Protein AF-A0A9Q4IHS1-F1 (afdb_monomer)

Mean predicted aligned error: 12.6 Å

Secondary structure (DSSP, 8-state):
-------------PPP--STT--TTSHHHHHHHHHHHHHHHHHHHTTGGGS-HHHHHHHHHHHHHHHHHHHHHHHHHHHHHHHHHHHHT-

Radius of gyration: 16.6 Å; Cα contacts (8 Å, |Δi|>4): 42; chains: 1; bounding box: 41×40×40 Å

Foldseek 3Di:
DDPDPPPPPPPPPDDPPPDPPCPVPALQNVLVVVVVVLLQVLCVVQPHPNDDPVSSVVSSVVVCVVVCVVCVVSVVRRVVVVVVCVVVVD

Structure (mmCIF, N/CA/C/O backbone):
data_AF-A0A9Q4IHS1-F1
#
_entry.id   AF-A0A9Q4IHS1-F1
#
loop_
_atom_site.group_PDB
_atom_site.id
_atom_site.type_symbol
_atom_site.label_atom_id
_atom_site.label_alt_id
_atom_site.label_comp_id
_atom_site.label_asym_id
_atom_site.label_entity_id
_atom_site.label_seq_id
_atom_site.pdbx_PDB_ins_code
_atom_site.Cartn_x
_atom_site.Cartn_y
_atom_site.Cartn_z
_atom_site.occupancy
_atom_site.B_iso_or_equiv
_atom_site.auth_seq_id
_atom_site.auth_comp_id
_atom_site.auth_asym_id
_atom_site.auth_atom_id
_atom_site.pdbx_PDB_model_num
ATOM 1 N N . MET A 1 1 ? 25.307 28.645 -3.179 1.00 36.38 1 MET A N 1
ATOM 2 C CA . MET A 1 1 ? 24.661 27.601 -2.351 1.00 36.38 1 MET A CA 1
ATOM 3 C C . MET A 1 1 ? 23.157 27.722 -2.533 1.00 36.38 1 MET A C 1
ATOM 5 O O . MET A 1 1 ? 22.615 28.770 -2.210 1.00 36.38 1 MET A O 1
ATOM 9 N N . LYS A 1 2 ? 22.496 26.729 -3.140 1.00 37.81 2 LYS A N 1
ATOM 10 C CA . LYS A 1 2 ? 21.054 26.773 -3.425 1.00 37.81 2 LYS A CA 1
ATOM 11 C C . LYS A 1 2 ? 20.399 25.624 -2.661 1.00 37.81 2 LYS A C 1
ATOM 13 O O . LYS A 1 2 ? 20.527 24.472 -3.052 1.00 37.81 2 LYS A O 1
ATOM 18 N N . LEU A 1 3 ? 19.785 25.950 -1.526 1.00 46.56 3 LEU A N 1
ATOM 19 C CA . LEU A 1 3 ? 18.980 25.025 -0.731 1.00 46.56 3 LEU A CA 1
ATOM 20 C C . LEU A 1 3 ? 17.685 24.751 -1.504 1.00 46.56 3 LEU A C 1
ATOM 22 O O . LEU A 1 3 ? 16.739 25.538 -1.447 1.00 46.56 3 LEU A O 1
ATOM 26 N N . SER A 1 4 ? 17.655 23.670 -2.282 1.00 43.28 4 SER A N 1
ATOM 27 C CA . SER A 1 4 ? 16.413 23.161 -2.858 1.00 43.28 4 SER A CA 1
ATOM 28 C C . SER A 1 4 ? 15.579 22.576 -1.725 1.00 43.28 4 SER A C 1
ATOM 30 O O . SER A 1 4 ? 15.941 21.556 -1.141 1.00 43.28 4 SER A O 1
ATOM 32 N N . ARG A 1 5 ? 14.485 23.269 -1.392 1.00 49.38 5 ARG A N 1
ATOM 33 C CA . ARG A 1 5 ? 13.446 22.798 -0.477 1.00 49.38 5 ARG A CA 1
ATOM 34 C C . ARG A 1 5 ? 13.019 21.401 -0.920 1.00 49.38 5 ARG A C 1
ATOM 36 O O . ARG A 1 5 ? 12.364 21.259 -1.948 1.00 49.38 5 ARG A O 1
ATOM 43 N N . ILE A 1 6 ? 13.394 20.390 -0.145 1.00 46.12 6 ILE A N 1
ATOM 44 C CA . ILE A 1 6 ? 12.743 19.086 -0.188 1.00 46.12 6 ILE A CA 1
ATOM 45 C C . ILE A 1 6 ? 11.343 19.348 0.357 1.00 46.12 6 ILE A C 1
ATOM 47 O O . ILE A 1 6 ? 11.130 19.436 1.564 1.00 46.12 6 ILE A O 1
ATOM 51 N N . ALA A 1 7 ? 10.408 19.613 -0.550 1.00 43.28 7 ALA A N 1
ATOM 52 C CA . ALA A 1 7 ? 9.002 19.625 -0.220 1.00 43.28 7 ALA A CA 1
ATOM 53 C C . ALA A 1 7 ? 8.633 18.177 0.103 1.00 43.28 7 ALA A C 1
ATOM 55 O O . ALA A 1 7 ? 8.454 17.357 -0.794 1.00 43.28 7 ALA A O 1
ATOM 56 N N . ILE A 1 8 ? 8.561 17.862 1.394 1.00 44.66 8 ILE A N 1
ATOM 57 C CA . ILE A 1 8 ? 7.813 16.707 1.881 1.00 44.66 8 ILE A CA 1
ATOM 58 C C . ILE A 1 8 ? 6.349 17.062 1.615 1.00 44.66 8 ILE A C 1
ATOM 60 O O . ILE A 1 8 ? 5.655 17.613 2.465 1.00 44.66 8 ILE A O 1
ATOM 64 N N . ALA A 1 9 ? 5.922 16.869 0.367 1.00 36.97 9 ALA A N 1
ATOM 65 C CA . ALA A 1 9 ? 4.521 16.865 0.012 1.00 36.97 9 ALA A CA 1
ATOM 66 C C . ALA A 1 9 ? 3.934 15.652 0.729 1.00 36.97 9 ALA A C 1
ATOM 68 O O . ALA A 1 9 ? 4.190 14.506 0.361 1.00 36.97 9 ALA A O 1
ATOM 69 N N . THR A 1 10 ? 3.237 15.921 1.826 1.00 39.94 10 THR A N 1
ATOM 70 C CA . THR A 1 10 ? 2.401 14.963 2.534 1.00 39.94 10 THR A CA 1
ATOM 71 C C . THR A 1 10 ? 1.570 14.219 1.503 1.00 39.94 10 THR A C 1
ATOM 73 O O . THR A 1 10 ? 0.758 14.816 0.795 1.00 39.94 10 THR A O 1
ATOM 76 N N . ALA A 1 11 ? 1.847 12.921 1.390 1.00 40.44 11 ALA A N 1
ATOM 77 C CA . ALA A 1 11 ? 1.184 11.995 0.497 1.00 40.44 11 ALA A CA 1
ATOM 78 C C . ALA A 1 11 ? -0.330 12.036 0.744 1.00 40.44 11 ALA A C 1
ATOM 80 O O . ALA A 1 11 ? -0.867 11.355 1.608 1.00 40.44 11 ALA A O 1
ATOM 81 N N . THR A 1 12 ? -1.012 12.862 -0.037 1.00 45.09 12 THR A N 1
ATOM 82 C CA . THR A 1 12 ? -2.447 12.785 -0.316 1.00 45.09 12 THR A CA 1
ATOM 83 C C . THR A 1 12 ? -2.625 12.128 -1.684 1.00 45.09 12 THR A C 1
ATOM 85 O O . THR A 1 12 ? -3.434 12.547 -2.504 1.00 45.09 12 THR A O 1
ATOM 88 N N . ALA A 1 13 ? -1.826 11.092 -1.961 1.00 42.56 13 ALA A N 1
ATOM 89 C CA . ALA A 1 13 ? -2.093 10.196 -3.073 1.00 42.56 13 ALA A CA 1
ATOM 90 C C . ALA A 1 13 ? -3.212 9.262 -2.611 1.00 42.56 13 ALA A C 1
ATOM 92 O O . ALA A 1 13 ? -2.997 8.422 -1.738 1.00 42.56 13 ALA A O 1
ATOM 93 N N . GLY A 1 14 ? -4.418 9.488 -3.134 1.00 42.62 14 GLY A N 1
ATOM 94 C CA . GLY A 1 14 ? -5.591 8.669 -2.860 1.00 42.62 14 GLY A CA 1
ATOM 95 C C . GLY A 1 14 ? -5.254 7.186 -2.978 1.00 42.62 14 GLY A C 1
ATOM 96 O O . GLY A 1 14 ? -4.782 6.725 -4.017 1.00 42.62 14 GLY A O 1
ATOM 97 N N . ALA A 1 15 ? -5.464 6.459 -1.885 1.00 41.06 15 ALA A N 1
ATOM 98 C CA . ALA A 1 15 ? -5.397 5.011 -1.882 1.00 41.06 15 ALA A CA 1
ATOM 99 C C . ALA A 1 15 ? -6.492 4.455 -2.814 1.00 41.06 15 ALA A C 1
ATOM 101 O O . ALA A 1 15 ? -7.618 4.965 -2.786 1.00 41.06 15 ALA A O 1
ATOM 102 N N . PRO A 1 16 ? -6.202 3.427 -3.633 1.00 40.09 16 PRO A N 1
ATOM 103 C CA . PRO A 1 16 ? -7.238 2.723 -4.373 1.00 40.09 16 PRO A CA 1
ATOM 104 C C . PRO A 1 16 ? -8.206 2.070 -3.379 1.00 40.09 16 PRO A C 1
ATOM 106 O O . PRO A 1 16 ? -7.811 1.284 -2.516 1.00 40.09 16 PRO A O 1
ATOM 109 N N . ALA A 1 17 ? -9.479 2.432 -3.497 1.00 45.16 17 ALA A N 1
ATOM 110 C CA . ALA A 1 17 ? -10.585 1.869 -2.741 1.00 45.16 17 ALA A CA 1
ATOM 111 C C . ALA A 1 17 ? -10.990 0.511 -3.336 1.00 45.16 17 ALA A C 1
ATOM 113 O O . ALA A 1 17 ? -12.031 0.398 -3.963 1.00 45.16 17 ALA A O 1
ATOM 114 N N . GLU A 1 18 ? -10.156 -0.516 -3.172 1.00 40.31 18 GLU A N 1
ATOM 115 C CA . GLU A 1 18 ? -10.531 -1.895 -3.515 1.00 40.31 18 GLU A CA 1
ATOM 116 C C . GLU A 1 18 ? -9.963 -2.860 -2.465 1.00 40.31 18 GLU A C 1
ATOM 118 O O . GLU A 1 18 ? -9.046 -3.646 -2.685 1.00 40.31 18 GLU A O 1
ATOM 123 N N . SER A 1 19 ? -10.478 -2.736 -1.248 1.00 41.09 19 SER A N 1
ATOM 124 C CA . SER A 1 19 ? -10.539 -3.840 -0.296 1.00 41.09 19 SER A CA 1
ATOM 125 C C . SER A 1 19 ? -11.769 -3.584 0.563 1.00 41.09 19 SER A C 1
ATOM 127 O O . SER A 1 19 ? -11.894 -2.510 1.146 1.00 41.09 19 SER A O 1
ATOM 129 N N . ASP A 1 20 ? -12.687 -4.544 0.654 1.00 44.94 20 ASP A N 1
ATOM 130 C CA . ASP A 1 20 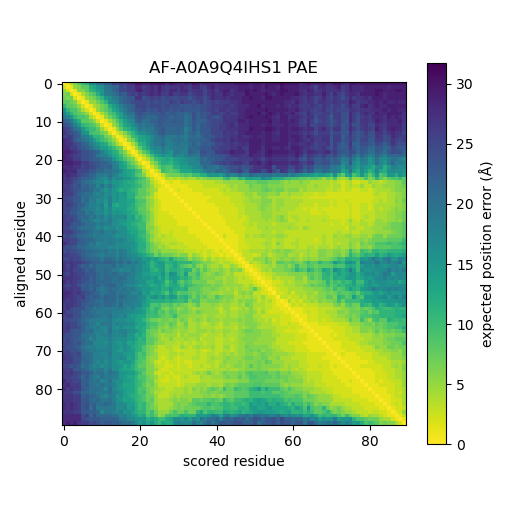? -13.931 -4.450 1.445 1.00 44.94 20 ASP A CA 1
ATOM 131 C C . ASP A 1 20 ? -13.707 -4.214 2.958 1.00 44.94 20 ASP A C 1
ATOM 133 O O . ASP A 1 20 ? -14.646 -4.133 3.745 1.00 44.94 20 ASP A O 1
ATOM 137 N N . ARG A 1 21 ? -12.450 -4.065 3.388 1.00 49.72 21 ARG A N 1
ATOM 138 C CA . ARG A 1 21 ? -12.043 -3.518 4.684 1.00 49.72 21 ARG A CA 1
ATOM 139 C C . ARG A 1 21 ? -10.847 -2.584 4.527 1.00 49.72 21 ARG A C 1
ATOM 141 O O . ARG A 1 21 ? -9.817 -2.761 5.178 1.00 49.72 21 ARG A O 1
ATOM 148 N N . ALA A 1 22 ? -10.949 -1.595 3.644 1.00 48.53 22 ALA A N 1
ATOM 149 C CA . ALA A 1 22 ? -9.999 -0.496 3.605 1.00 48.53 22 ALA A CA 1
ATOM 150 C C . ALA A 1 22 ? -10.147 0.289 4.914 1.00 48.53 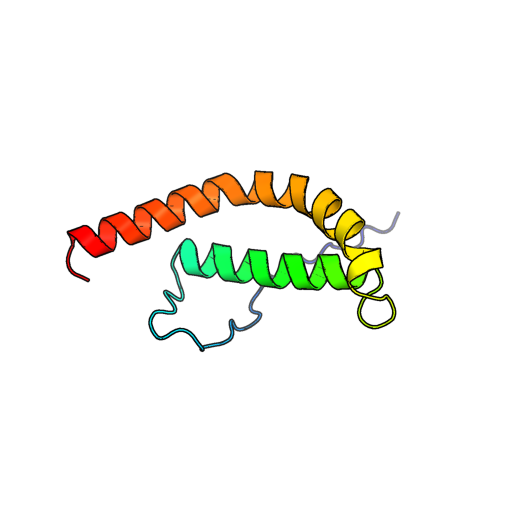22 ALA A C 1
ATOM 152 O O . ALA A 1 22 ? -10.925 1.236 5.021 1.00 48.53 22 ALA A O 1
ATOM 153 N N . TYR A 1 23 ? -9.411 -0.133 5.939 1.00 54.25 23 TYR A N 1
ATOM 154 C CA . TYR A 1 23 ? -9.223 0.608 7.171 1.00 54.25 23 TYR A CA 1
ATOM 155 C C . TYR A 1 23 ? -8.432 1.888 6.846 1.00 54.25 23 TYR A C 1
ATOM 157 O O . TYR A 1 23 ? -7.232 1.986 7.113 1.00 54.25 23 TYR A O 1
ATOM 165 N N . SER A 1 24 ? -9.107 2.858 6.227 1.00 51.41 24 SER A N 1
ATOM 166 C CA . SER A 1 24 ? -8.579 4.086 5.615 1.00 51.41 24 SER A CA 1
ATOM 167 C C . SER A 1 24 ? -7.884 5.048 6.600 1.00 51.41 24 SER A C 1
ATOM 169 O O . SER A 1 24 ? -7.438 6.118 6.194 1.00 51.41 24 SER A O 1
ATOM 171 N N . GLY A 1 25 ? -7.763 4.683 7.877 1.00 61.78 25 GLY A N 1
ATOM 172 C CA . GLY A 1 25 ? -6.980 5.391 8.895 1.00 61.78 25 GLY A CA 1
ATOM 173 C C . GLY A 1 25 ? -6.177 4.471 9.823 1.00 61.78 25 GLY A C 1
ATOM 174 O O . GLY A 1 25 ? -5.669 4.943 10.834 1.00 61.78 25 GLY A O 1
ATOM 175 N N . SER A 1 26 ? -6.079 3.177 9.506 1.00 76.44 26 SER A N 1
ATOM 176 C CA . SER A 1 26 ? -5.345 2.195 10.316 1.00 76.44 26 SER A CA 1
ATOM 177 C C . SER A 1 26 ? -3.872 2.116 9.950 1.00 76.44 26 SER A C 1
ATOM 179 O O . SER A 1 26 ? -3.435 2.480 8.851 1.00 76.44 26 SER A O 1
ATOM 181 N N . SER A 1 27 ? -3.129 1.486 10.847 1.00 82.62 27 SER A N 1
ATOM 182 C CA . SER A 1 27 ? -1.742 1.094 10.632 1.00 82.62 27 SER A CA 1
ATOM 183 C C . SER A 1 27 ? -1.614 0.100 9.470 1.00 82.62 27 SER A C 1
ATOM 185 O O . SER A 1 27 ? -0.618 0.137 8.750 1.00 82.62 27 SER A O 1
ATOM 187 N N . TRP A 1 28 ? -2.634 -0.737 9.224 1.00 82.56 28 TRP A N 1
ATOM 188 C CA . TRP A 1 28 ? -2.667 -1.671 8.088 1.00 82.56 28 TRP A CA 1
ATOM 189 C C . TRP A 1 28 ? -2.839 -0.955 6.749 1.00 82.56 28 TRP A C 1
ATOM 191 O O . TRP A 1 28 ? -2.126 -1.248 5.788 1.00 82.56 28 TRP A O 1
ATOM 201 N N . GLY A 1 29 ? -3.731 0.036 6.701 1.00 82.50 29 GLY A N 1
ATOM 202 C CA . GLY A 1 29 ? -3.919 0.891 5.532 1.00 82.50 29 GLY A CA 1
ATOM 203 C C . GLY A 1 29 ? -2.644 1.661 5.188 1.00 82.50 29 GLY A C 1
ATOM 204 O O . GLY A 1 29 ? -2.217 1.661 4.034 1.00 82.50 29 GLY A O 1
ATOM 205 N N . LEU A 1 30 ? -1.982 2.242 6.196 1.00 85.00 30 LEU A N 1
ATOM 206 C CA . LEU A 1 30 ? -0.706 2.934 6.006 1.00 85.00 30 LEU A CA 1
ATOM 207 C C . LEU A 1 30 ? 0.410 1.977 5.560 1.00 85.00 30 LEU A C 1
ATOM 209 O O . LEU A 1 30 ? 1.147 2.303 4.631 1.00 85.00 30 LEU A O 1
ATOM 213 N N . TYR A 1 31 ? 0.522 0.796 6.176 1.00 84.75 31 TYR A N 1
ATOM 214 C CA . TYR A 1 31 ? 1.499 -0.223 5.783 1.00 84.75 31 TYR A CA 1
ATOM 215 C C . TYR A 1 31 ? 1.304 -0.648 4.325 1.00 84.75 31 TYR A C 1
ATOM 217 O O . TYR A 1 31 ? 2.252 -0.611 3.542 1.00 84.75 31 TYR A O 1
ATOM 225 N N . SER A 1 32 ? 0.071 -0.984 3.938 1.00 83.62 32 SER A N 1
ATOM 226 C CA . SER A 1 32 ? -0.266 -1.404 2.577 1.00 83.62 32 SER A CA 1
ATOM 227 C C . SER A 1 32 ? -0.002 -0.296 1.553 1.00 83.62 32 SER A C 1
ATOM 22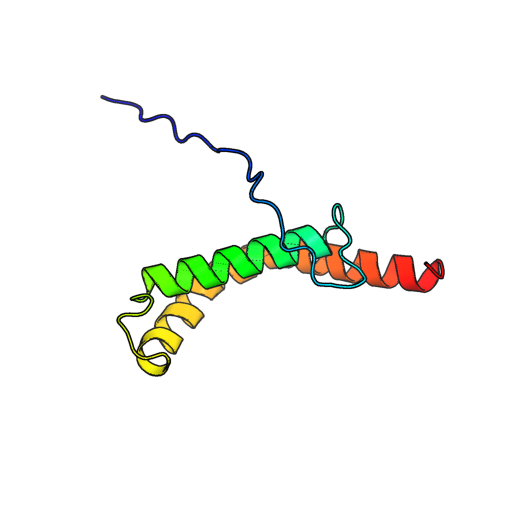9 O O . SER A 1 32 ? 0.619 -0.549 0.516 1.00 83.62 32 SER A O 1
ATOM 231 N N . PHE A 1 33 ? -0.387 0.947 1.867 1.00 85.44 33 PHE A N 1
ATOM 232 C CA . PHE A 1 33 ? -0.113 2.108 1.022 1.00 85.44 33 PHE A CA 1
ATOM 233 C C . PHE A 1 33 ? 1.391 2.311 0.814 1.00 85.44 33 PHE A C 1
ATOM 235 O O . PHE A 1 33 ? 1.850 2.428 -0.326 1.00 85.44 33 PHE A O 1
ATOM 242 N N . LEU A 1 34 ? 2.168 2.332 1.900 1.00 88.12 34 LEU A N 1
ATOM 243 C CA . LEU A 1 34 ? 3.613 2.526 1.824 1.00 88.12 34 LEU A CA 1
ATOM 244 C C . LEU A 1 34 ? 4.269 1.385 1.054 1.00 88.12 34 LEU A C 1
ATOM 246 O O . LEU A 1 34 ? 5.029 1.656 0.133 1.00 88.12 34 LEU A O 1
ATOM 250 N N . MET A 1 35 ? 3.930 0.133 1.361 1.00 85.19 35 MET A N 1
ATOM 251 C CA . MET A 1 35 ? 4.532 -1.035 0.722 1.00 85.19 35 MET A CA 1
ATOM 252 C C . MET A 1 35 ? 4.222 -1.105 -0.779 1.00 85.19 35 MET A C 1
ATOM 254 O O . MET A 1 35 ? 5.101 -1.424 -1.576 1.00 85.19 35 MET A O 1
ATOM 258 N N . THR A 1 36 ? 3.009 -0.725 -1.186 1.00 86.75 36 THR A N 1
ATOM 259 C CA . THR A 1 36 ? 2.619 -0.655 -2.603 1.00 86.75 36 THR A CA 1
ATOM 260 C C . THR A 1 36 ? 3.436 0.394 -3.356 1.00 86.75 36 THR A C 1
ATOM 262 O O . THR A 1 36 ? 4.034 0.101 -4.391 1.00 86.75 36 THR A O 1
ATOM 265 N N . ASN A 1 37 ? 3.512 1.617 -2.822 1.00 86.69 37 ASN A N 1
ATOM 266 C CA . ASN A 1 37 ? 4.300 2.685 -3.440 1.00 86.69 37 ASN A CA 1
ATOM 267 C C . ASN A 1 37 ? 5.798 2.356 -3.450 1.00 86.69 37 ASN A C 1
ATOM 269 O O . ASN A 1 37 ? 6.496 2.682 -4.409 1.00 86.69 37 ASN A O 1
ATOM 273 N N . LEU A 1 38 ? 6.279 1.668 -2.414 1.00 86.69 38 LEU A N 1
ATOM 274 C CA . LEU A 1 38 ? 7.653 1.205 -2.314 1.00 86.69 38 LEU A CA 1
ATOM 275 C C . LEU A 1 38 ? 7.988 0.210 -3.420 1.00 86.69 38 LEU A C 1
ATOM 277 O O . LEU A 1 38 ? 8.955 0.416 -4.142 1.00 86.69 38 LEU A O 1
ATOM 281 N N . MET A 1 39 ? 7.167 -0.827 -3.592 1.00 84.25 39 MET A N 1
ATOM 282 C CA . MET A 1 39 ? 7.368 -1.829 -4.638 1.00 84.25 39 MET A CA 1
ATOM 283 C C . MET A 1 39 ? 7.326 -1.204 -6.033 1.00 84.25 39 MET A C 1
ATOM 285 O O . MET A 1 39 ? 8.201 -1.486 -6.847 1.00 84.25 39 MET A O 1
ATOM 289 N N . ASN A 1 40 ? 6.389 -0.285 -6.281 1.00 86.00 40 ASN A N 1
ATOM 290 C CA . ASN A 1 40 ? 6.321 0.449 -7.546 1.00 86.00 40 ASN A CA 1
ATOM 291 C C . ASN A 1 40 ? 7.572 1.317 -7.784 1.00 86.00 40 ASN A C 1
ATOM 293 O O . ASN A 1 40 ? 8.085 1.376 -8.901 1.00 86.00 40 ASN A O 1
ATOM 297 N N . GLY A 1 41 ? 8.086 1.976 -6.742 1.00 85.31 41 GLY A N 1
ATOM 298 C CA . GLY A 1 41 ? 9.311 2.774 -6.821 1.00 85.31 41 GLY A CA 1
ATOM 299 C C . GLY A 1 41 ? 10.561 1.921 -7.046 1.00 85.31 41 GLY A C 1
ATOM 300 O O . GLY A 1 41 ? 11.392 2.256 -7.889 1.00 85.31 41 GLY A O 1
ATOM 301 N N . LEU A 1 42 ? 10.680 0.793 -6.342 1.00 85.88 42 LEU A N 1
ATOM 302 C CA . LEU A 1 42 ? 11.773 -0.160 -6.534 1.00 85.88 42 LEU A CA 1
ATOM 303 C C . LEU A 1 42 ? 11.743 -0.769 -7.934 1.00 85.88 42 LEU A C 1
ATOM 305 O O . LEU A 1 42 ? 12.800 -0.934 -8.540 1.00 85.88 42 LEU A O 1
ATOM 309 N N . ASP A 1 43 ? 10.560 -1.062 -8.470 1.00 83.50 43 ASP A N 1
ATOM 310 C CA . ASP A 1 43 ? 10.414 -1.559 -9.835 1.00 83.50 43 ASP A CA 1
ATOM 311 C C . ASP A 1 43 ? 10.948 -0.549 -10.860 1.00 83.50 43 ASP A C 1
ATOM 313 O O . ASP A 1 43 ? 11.773 -0.901 -11.704 1.00 83.50 43 ASP A O 1
ATOM 317 N N . GLN A 1 44 ? 10.575 0.730 -10.725 1.00 84.50 44 GLN A N 1
ATOM 318 C CA . GLN A 1 44 ? 11.084 1.807 -11.582 1.00 84.50 44 GLN A CA 1
ATOM 319 C C . GLN A 1 44 ? 12.605 1.977 -11.476 1.00 84.50 44 GLN A C 1
ATOM 321 O O . GLN A 1 44 ? 13.281 2.061 -12.500 1.00 84.50 44 GLN A O 1
ATOM 326 N N . ILE A 1 45 ? 13.163 1.974 -10.258 1.00 85.00 45 ILE A N 1
ATOM 327 C CA . ILE A 1 45 ? 14.617 2.098 -10.039 1.00 85.00 45 ILE A CA 1
ATOM 328 C C . ILE A 1 45 ? 15.377 0.933 -10.686 1.00 85.00 45 ILE A C 1
ATOM 330 O O . ILE A 1 45 ? 16.463 1.126 -11.231 1.00 85.00 45 ILE A O 1
ATOM 334 N N . ASN A 1 46 ? 14.806 -0.273 -10.662 1.00 83.94 46 ASN A N 1
ATOM 335 C CA . ASN A 1 46 ? 15.441 -1.470 -11.211 1.00 83.94 46 ASN A CA 1
ATOM 336 C C . ASN A 1 46 ? 15.183 -1.677 -12.720 1.00 83.94 46 ASN A C 1
ATOM 338 O O . ASN A 1 46 ? 15.509 -2.736 -13.259 1.00 83.94 46 ASN A O 1
ATOM 342 N N . GLY A 1 47 ? 14.679 -0.657 -13.424 1.00 80.75 47 GLY A N 1
ATOM 343 C CA . GLY A 1 47 ? 14.530 -0.647 -14.884 1.00 80.75 47 GLY A CA 1
ATOM 344 C C . GLY A 1 47 ? 13.087 -0.671 -15.389 1.00 80.75 47 GLY A C 1
ATOM 345 O O . GLY A 1 47 ? 12.880 -0.763 -16.595 1.00 80.75 47 GLY A O 1
ATOM 346 N N . GLY A 1 48 ? 12.098 -0.573 -14.496 1.00 81.38 48 GLY A N 1
ATOM 347 C CA . GLY A 1 48 ? 10.691 -0.374 -14.839 1.00 81.38 48 GLY A CA 1
ATOM 348 C C . GLY A 1 48 ? 10.147 -1.408 -15.825 1.00 81.38 48 GLY A C 1
ATOM 349 O O . GLY A 1 48 ? 10.403 -2.610 -15.700 1.00 81.38 48 GLY A O 1
ATOM 350 N N . ALA A 1 49 ? 9.381 -0.931 -16.809 1.00 80.88 49 ALA A N 1
ATOM 351 C CA . ALA A 1 49 ? 8.802 -1.757 -17.867 1.00 80.88 49 ALA A CA 1
ATOM 352 C C . ALA A 1 49 ? 9.831 -2.221 -18.919 1.00 80.88 49 ALA A C 1
ATOM 354 O O . ALA A 1 49 ? 9.551 -3.157 -19.663 1.00 80.88 49 ALA A O 1
ATOM 355 N N . ASP A 1 50 ? 11.016 -1.603 -18.960 1.00 82.38 50 ASP A N 1
A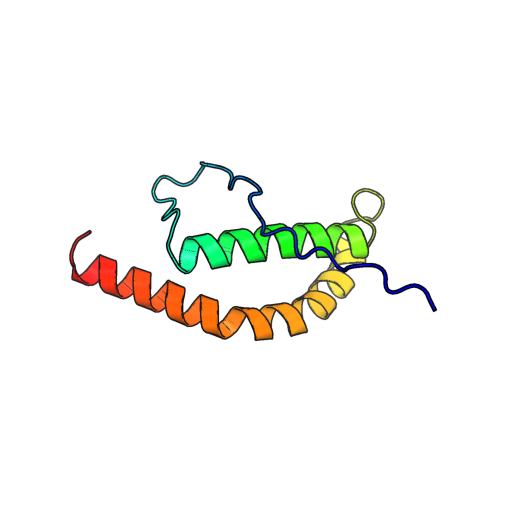TOM 356 C CA . ASP A 1 50 ? 12.041 -1.852 -19.981 1.00 82.38 50 ASP A CA 1
ATOM 357 C C . ASP A 1 50 ? 12.944 -3.053 -19.649 1.00 82.38 50 ASP A C 1
ATOM 359 O O . ASP A 1 50 ? 13.723 -3.504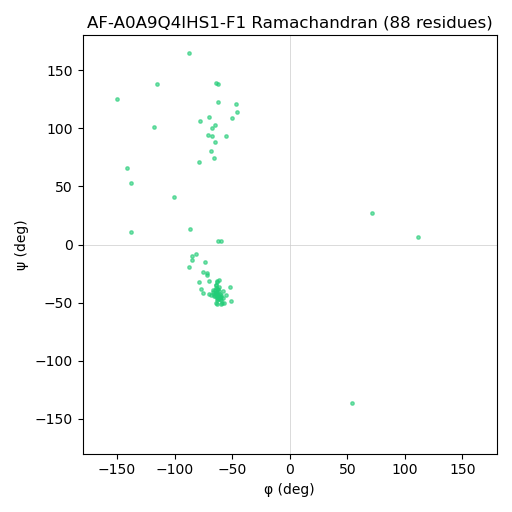 -20.491 1.00 82.38 50 ASP A O 1
ATOM 363 N N . ARG A 1 51 ? 12.849 -3.590 -18.425 1.00 80.00 51 ARG A N 1
ATOM 364 C CA . ARG A 1 51 ? 13.633 -4.741 -17.956 1.00 80.00 51 ARG A CA 1
ATOM 365 C C . ARG A 1 51 ? 12.762 -5.948 -17.643 1.00 80.00 51 ARG A C 1
ATOM 367 O O . ARG A 1 51 ? 11.723 -5.838 -16.988 1.00 80.00 51 ARG A O 1
ATOM 374 N N . HIS A 1 52 ? 13.232 -7.129 -18.046 1.00 82.62 52 HIS A N 1
ATOM 375 C CA . HIS A 1 52 ? 12.518 -8.376 -17.792 1.00 82.62 52 HIS A CA 1
ATOM 376 C C . HIS A 1 52 ? 12.415 -8.658 -16.272 1.00 82.62 52 HIS A C 1
ATOM 378 O O . HIS A 1 52 ? 13.400 -8.469 -15.552 1.00 82.62 52 HIS A O 1
ATOM 384 N N . PRO A 1 53 ? 11.267 -9.141 -15.747 1.00 77.00 53 PRO A N 1
ATOM 385 C CA . PRO A 1 53 ? 11.044 -9.342 -14.308 1.00 77.00 53 PRO A CA 1
ATOM 386 C C . PRO A 1 53 ? 12.121 -10.151 -13.574 1.00 77.00 53 PRO A C 1
ATOM 388 O O . PRO A 1 53 ? 12.470 -9.831 -12.439 1.00 77.00 53 PRO A O 1
ATOM 391 N N . THR A 1 54 ? 12.693 -11.170 -14.217 1.00 78.62 54 THR A N 1
ATOM 392 C CA . THR A 1 54 ? 13.755 -11.997 -13.618 1.00 78.62 54 THR A CA 1
ATOM 393 C C . THR A 1 54 ? 15.095 -11.274 -13.489 1.00 78.62 54 THR A C 1
ATOM 395 O O . THR A 1 54 ? 15.881 -11.624 -12.614 1.00 78.62 54 THR A O 1
ATOM 398 N N . GLU A 1 55 ? 15.357 -10.249 -14.303 1.00 79.88 55 GLU A N 1
ATOM 399 C CA . GLU A 1 55 ? 16.594 -9.459 -14.238 1.00 79.88 55 GLU A CA 1
ATOM 400 C C . GLU A 1 55 ? 16.558 -8.445 -13.094 1.00 79.88 55 GLU A C 1
ATOM 402 O O . GLU A 1 55 ? 17.582 -8.155 -12.476 1.00 79.88 55 GLU A O 1
ATOM 407 N N . LYS A 1 56 ? 15.366 -7.926 -12.784 1.00 81.31 56 LYS A N 1
ATOM 408 C CA . LYS A 1 56 ? 15.160 -6.966 -11.695 1.00 81.31 56 LYS A CA 1
ATOM 409 C C . LYS A 1 56 ? 14.913 -7.617 -10.338 1.00 81.31 56 LYS A C 1
ATOM 411 O O . LYS A 1 56 ? 15.148 -6.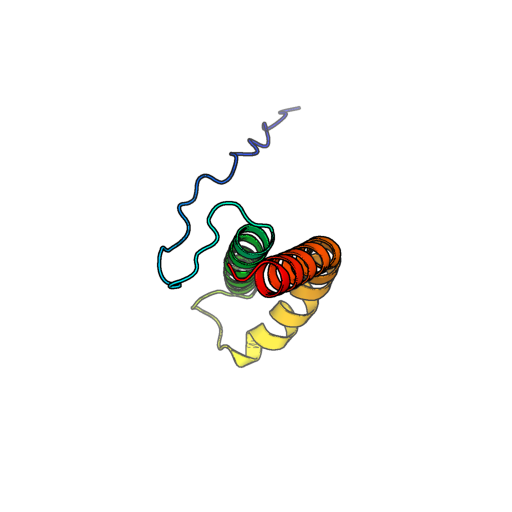964 -9.327 1.00 81.31 56 LYS A O 1
ATOM 416 N N . PHE A 1 57 ? 14.514 -8.892 -10.284 1.00 77.06 57 PHE A N 1
ATOM 417 C CA . PHE A 1 57 ? 14.156 -9.581 -9.035 1.00 77.06 57 PHE A CA 1
ATOM 418 C C . PHE A 1 57 ? 15.225 -9.455 -7.939 1.00 77.06 57 PHE A C 1
ATOM 420 O O . PHE A 1 57 ? 14.914 -9.069 -6.814 1.00 77.06 57 PHE A O 1
ATOM 427 N N . GLY A 1 58 ? 16.494 -9.716 -8.272 1.00 80.06 58 GLY A N 1
ATOM 428 C CA . GLY A 1 58 ? 17.592 -9.612 -7.307 1.00 80.06 58 GLY A CA 1
ATOM 429 C C . GLY A 1 58 ? 17.810 -8.182 -6.804 1.00 80.06 58 GLY A C 1
ATOM 430 O O . GLY A 1 58 ? 17.973 -7.967 -5.604 1.00 80.06 58 GLY A O 1
ATOM 431 N N . GLY A 1 59 ? 17.754 -7.202 -7.711 1.00 80.69 59 GLY A N 1
ATOM 432 C CA . GLY A 1 59 ? 17.899 -5.783 -7.381 1.00 80.69 59 GLY A CA 1
ATOM 433 C C . GLY A 1 59 ? 16.752 -5.267 -6.516 1.00 80.69 59 GLY A C 1
ATOM 434 O O . GLY A 1 59 ? 16.997 -4.626 -5.494 1.00 80.69 59 GLY A O 1
ATOM 435 N N . VAL A 1 60 ? 15.509 -5.620 -6.853 1.00 79.44 60 VAL A N 1
ATOM 436 C CA . VAL A 1 60 ? 14.308 -5.277 -6.075 1.00 79.44 60 VAL A CA 1
ATOM 437 C C . VAL A 1 60 ? 14.356 -5.924 -4.689 1.00 79.44 60 VAL A C 1
ATOM 439 O O . VAL A 1 60 ? 14.144 -5.234 -3.700 1.00 79.44 60 VAL A O 1
ATOM 442 N N . MET A 1 61 ? 14.710 -7.210 -4.579 1.00 79.12 61 MET A N 1
ATOM 443 C CA . MET A 1 61 ? 14.812 -7.903 -3.285 1.00 79.12 61 MET A CA 1
ATOM 444 C C . MET A 1 61 ? 15.879 -7.282 -2.370 1.00 79.12 61 MET A C 1
ATOM 446 O O . MET A 1 61 ? 15.608 -7.016 -1.199 1.00 79.12 61 MET A O 1
ATOM 450 N N . LEU A 1 62 ? 17.081 -7.013 -2.895 1.00 83.50 62 LEU A N 1
ATOM 451 C CA . LEU A 1 62 ? 18.167 -6.404 -2.117 1.00 83.50 62 LEU A CA 1
ATOM 452 C C . LEU A 1 62 ? 17.849 -4.962 -1.705 1.00 83.50 62 LEU A C 1
ATOM 454 O O . LEU A 1 62 ? 18.118 -4.575 -0.569 1.00 83.50 62 LEU A O 1
ATOM 458 N N . SER A 1 63 ? 17.256 -4.175 -2.604 1.00 83.25 63 SER A N 1
ATOM 459 C CA . SER A 1 63 ? 16.882 -2.782 -2.321 1.00 83.25 63 SER A CA 1
ATOM 460 C C . SER A 1 63 ? 15.642 -2.652 -1.431 1.00 83.25 63 SER A C 1
ATOM 462 O O . SER A 1 63 ? 15.511 -1.656 -0.721 1.00 83.25 63 SER A O 1
ATOM 464 N N . ALA A 1 64 ? 14.774 -3.667 -1.392 1.00 82.38 64 ALA A N 1
ATOM 465 C CA . ALA A 1 64 ? 13.642 -3.719 -0.473 1.00 82.38 64 ALA A CA 1
ATOM 466 C C . ALA A 1 64 ? 14.061 -3.982 0.978 1.00 82.38 64 ALA A C 1
ATOM 468 O O . ALA A 1 64 ? 13.349 -3.565 1.888 1.00 82.38 64 ALA A O 1
ATOM 469 N N . LEU A 1 65 ? 15.202 -4.637 1.224 1.00 83.94 65 LEU A N 1
ATOM 470 C CA . LEU A 1 65 ? 15.595 -5.079 2.567 1.00 83.94 65 LEU A CA 1
ATOM 471 C C . LEU A 1 65 ? 15.681 -3.932 3.603 1.00 83.94 65 LEU A C 1
ATOM 473 O O . LEU A 1 65 ? 15.054 -4.054 4.657 1.00 83.94 65 LEU A O 1
ATOM 477 N N . PRO A 1 66 ? 16.371 -2.798 3.349 1.00 84.00 66 PRO A N 1
ATOM 478 C CA . PRO A 1 66 ? 16.435 -1.696 4.317 1.00 84.00 66 PRO A CA 1
ATOM 479 C C . PRO A 1 66 ? 15.062 -1.073 4.591 1.00 84.00 66 PRO A C 1
ATOM 481 O O . PRO A 1 66 ? 14.772 -0.619 5.697 1.00 84.00 66 PRO A O 1
ATOM 484 N N . LEU A 1 67 ? 14.204 -1.070 3.574 1.00 84.12 67 LEU A N 1
ATOM 485 C CA . LEU A 1 67 ? 12.871 -0.488 3.629 1.00 84.12 67 LEU A CA 1
ATOM 486 C C . LEU A 1 67 ? 11.898 -1.401 4.385 1.00 84.12 67 LEU A C 1
ATOM 488 O O . LEU A 1 67 ? 11.107 -0.919 5.189 1.00 84.12 67 LEU A O 1
ATOM 492 N N . ALA A 1 68 ? 12.017 -2.718 4.211 1.00 81.38 68 ALA A N 1
ATOM 493 C CA . ALA A 1 68 ? 11.285 -3.706 4.994 1.00 81.38 68 ALA A CA 1
ATOM 494 C C . ALA A 1 68 ? 11.631 -3.610 6.489 1.00 81.38 68 ALA A C 1
ATOM 496 O O . ALA A 1 68 ? 10.734 -3.666 7.326 1.00 81.38 68 ALA A O 1
ATOM 497 N N . ILE A 1 69 ? 12.906 -3.381 6.829 1.00 85.50 69 ILE A N 1
ATOM 498 C CA . ILE A 1 69 ? 13.335 -3.147 8.219 1.00 85.50 69 ILE A CA 1
ATOM 499 C C . ILE A 1 69 ? 12.680 -1.880 8.787 1.00 85.50 69 ILE A C 1
ATOM 501 O O . ILE A 1 69 ? 12.176 -1.898 9.908 1.00 85.50 69 ILE A O 1
ATOM 505 N N . LEU A 1 70 ? 12.640 -0.793 8.011 1.00 88.25 70 LEU A N 1
ATOM 506 C CA . LEU A 1 70 ? 11.993 0.460 8.417 1.00 88.25 70 LEU A CA 1
ATOM 507 C C . LEU A 1 70 ? 10.477 0.317 8.613 1.00 88.25 70 LEU A C 1
ATOM 509 O O . LEU A 1 70 ? 9.913 0.962 9.495 1.00 88.25 70 LEU A O 1
ATOM 513 N N . LEU A 1 71 ? 9.820 -0.523 7.810 1.00 87.56 71 LEU A N 1
ATOM 514 C CA . LEU A 1 71 ? 8.376 -0.758 7.883 1.00 87.56 71 LEU A CA 1
ATOM 515 C C . LEU A 1 71 ? 7.980 -1.821 8.919 1.00 87.56 71 LEU A C 1
ATOM 517 O O . LEU A 1 71 ? 6.805 -1.904 9.276 1.00 87.56 71 LEU A O 1
ATOM 521 N N . PHE A 1 72 ? 8.931 -2.598 9.442 1.00 87.19 72 PHE A N 1
ATOM 522 C CA . PHE A 1 72 ? 8.660 -3.679 10.392 1.00 87.19 72 PHE A CA 1
ATOM 523 C C . PHE A 1 72 ? 7.877 -3.239 11.649 1.00 87.19 72 PHE A C 1
ATOM 525 O O . PHE A 1 72 ? 6.912 -3.916 12.009 1.00 87.19 72 PHE A O 1
ATOM 532 N N . PRO A 1 73 ? 8.185 -2.102 12.307 1.00 87.81 73 PRO A N 1
ATOM 533 C CA . PRO A 1 73 ? 7.397 -1.645 13.453 1.00 87.81 73 PRO A CA 1
ATOM 534 C C . PRO A 1 73 ? 5.944 -1.334 13.079 1.00 87.81 73 PRO A C 1
ATOM 536 O O . PRO A 1 73 ? 5.028 -1.642 13.835 1.00 87.81 73 PRO A O 1
ATOM 539 N N . LEU A 1 74 ? 5.725 -0.757 11.895 1.00 86.31 74 LEU A N 1
ATOM 540 C CA . LEU A 1 74 ? 4.386 -0.446 11.406 1.00 86.31 74 LEU A CA 1
ATOM 541 C C . LEU A 1 74 ? 3.591 -1.726 11.123 1.00 86.31 74 LEU A C 1
ATOM 543 O O . LEU A 1 74 ? 2.415 -1.795 11.472 1.00 86.31 74 LEU A O 1
ATOM 547 N N . GLN A 1 75 ? 4.243 -2.753 10.568 1.00 86.00 75 GLN A N 1
ATOM 548 C CA . GLN A 1 75 ? 3.646 -4.076 10.388 1.00 86.00 75 GLN A CA 1
ATOM 549 C C . GLN A 1 75 ? 3.188 -4.669 11.729 1.00 86.00 75 GLN A C 1
ATOM 551 O O . GLN A 1 75 ? 2.057 -5.133 11.839 1.00 86.00 75 GLN A O 1
ATOM 556 N N . MET A 1 76 ? 4.027 -4.599 12.768 1.00 87.81 76 MET A N 1
ATOM 557 C CA . MET A 1 76 ? 3.679 -5.105 14.102 1.00 87.81 76 MET A CA 1
ATOM 558 C C . MET A 1 76 ? 2.446 -4.404 14.687 1.00 87.81 76 MET A C 1
ATOM 560 O O . MET A 1 76 ? 1.567 -5.063 15.241 1.00 87.81 76 MET A O 1
ATOM 564 N N . ILE A 1 77 ? 2.362 -3.076 14.550 1.00 85.94 77 ILE A N 1
ATOM 565 C CA . ILE A 1 77 ? 1.205 -2.299 15.021 1.00 85.94 77 ILE A CA 1
ATOM 566 C C . ILE A 1 77 ? -0.045 -2.679 14.222 1.00 85.94 77 ILE A C 1
ATOM 568 O O . ILE A 1 77 ? -1.107 -2.878 14.804 1.00 85.94 77 ILE A O 1
ATOM 572 N N . ALA A 1 78 ? 0.084 -2.837 12.907 1.00 83.62 78 ALA A N 1
ATOM 573 C CA . ALA A 1 78 ? -1.023 -3.204 12.039 1.00 83.62 78 ALA A CA 1
ATOM 574 C C . ALA A 1 78 ? -1.583 -4.601 12.342 1.00 83.62 78 ALA A C 1
ATOM 576 O O . ALA A 1 78 ? -2.796 -4.781 12.417 1.00 83.62 78 ALA A O 1
ATOM 577 N N . GLU A 1 79 ? -0.716 -5.579 12.601 1.00 83.56 79 GLU A N 1
ATOM 578 C CA . GLU A 1 79 ? -1.136 -6.909 13.049 1.00 83.56 79 GLU A CA 1
ATOM 579 C C . GLU A 1 79 ? -1.806 -6.866 14.429 1.00 83.56 79 GLU A C 1
ATOM 581 O O . GLU A 1 79 ? -2.791 -7.570 14.668 1.00 83.56 79 GLU A O 1
ATOM 586 N N . ALA A 1 80 ? -1.287 -6.044 15.346 1.00 85.44 80 ALA A N 1
ATOM 587 C CA . ALA A 1 80 ? -1.887 -5.860 16.661 1.00 85.44 80 ALA A CA 1
ATOM 588 C C . ALA A 1 80 ? -3.284 -5.232 16.558 1.00 85.44 80 ALA A C 1
ATOM 590 O O . ALA A 1 80 ? -4.195 -5.696 17.237 1.00 85.44 80 ALA A O 1
ATOM 591 N N . GLU A 1 81 ? -3.461 -4.239 15.687 1.00 81.38 81 GLU A N 1
ATOM 592 C CA . GLU A 1 81 ? -4.739 -3.575 15.425 1.00 81.38 81 GLU A CA 1
ATOM 593 C C . GLU A 1 81 ? -5.787 -4.573 14.919 1.00 81.38 81 GLU A C 1
ATOM 595 O O . GLU A 1 81 ? -6.866 -4.668 15.501 1.00 81.38 81 GLU A O 1
ATOM 600 N N . VAL A 1 82 ? -5.435 -5.408 13.934 1.00 79.50 82 VAL A N 1
ATOM 601 C CA . VAL A 1 82 ? -6.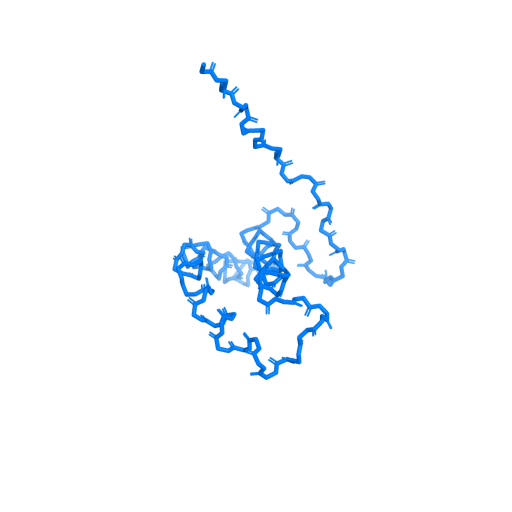323 -6.465 13.415 1.00 79.50 82 VAL A CA 1
ATOM 602 C C . VAL A 1 82 ? -6.723 -7.454 14.513 1.00 79.50 82 VAL A C 1
ATOM 604 O O . VAL A 1 82 ? -7.900 -7.772 14.654 1.00 79.50 82 VAL A O 1
ATOM 607 N N . ARG A 1 83 ? -5.773 -7.909 15.342 1.00 81.50 83 ARG A N 1
ATOM 608 C CA . ARG A 1 83 ? -6.075 -8.809 16.474 1.00 81.50 83 ARG A CA 1
ATOM 609 C C . ARG A 1 83 ? -6.980 -8.160 17.519 1.00 81.50 83 ARG A C 1
ATOM 611 O O . ARG A 1 83 ? -7.713 -8.859 18.215 1.00 81.50 83 ARG A O 1
ATOM 618 N N . LEU A 1 84 ? -6.877 -6.846 17.693 1.00 81.44 84 LEU A N 1
ATOM 619 C CA . LEU A 1 84 ? -7.668 -6.094 18.661 1.00 81.44 84 LEU A CA 1
ATOM 620 C C . LEU A 1 84 ? -9.106 -5.930 18.162 1.00 81.44 84 LEU A C 1
ATOM 622 O O . LEU A 1 84 ? -10.040 -6.152 18.924 1.00 81.44 84 LEU A O 1
ATOM 626 N N . LEU A 1 85 ? -9.271 -5.635 16.875 1.00 77.56 85 LEU A N 1
ATOM 627 C CA . LEU A 1 85 ? -10.564 -5.554 16.196 1.00 77.56 85 LEU A CA 1
ATOM 628 C C . LEU A 1 85 ? -11.296 -6.904 16.196 1.00 77.56 85 LEU A C 1
ATOM 630 O O . LEU A 1 85 ? -12.454 -6.967 16.602 1.00 77.56 85 LEU A O 1
ATOM 634 N N . ASP A 1 86 ? -10.577 -7.994 15.912 1.00 78.94 86 ASP A N 1
ATOM 635 C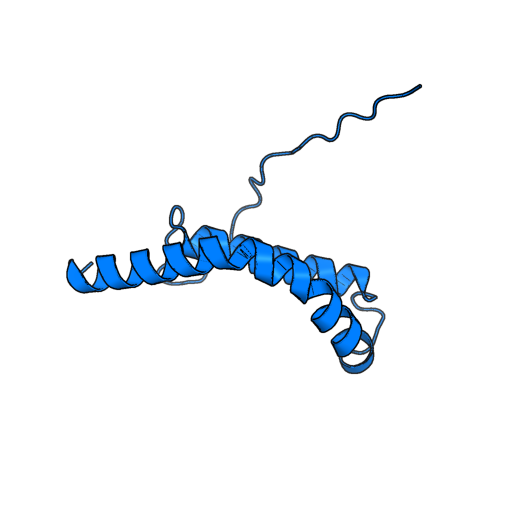 CA . ASP A 1 86 ? -11.107 -9.363 15.978 1.00 78.94 86 ASP A CA 1
ATOM 636 C C . ASP A 1 86 ? -11.639 -9.716 17.383 1.00 78.94 86 ASP A C 1
ATOM 638 O O . ASP A 1 86 ? -12.721 -10.279 17.535 1.00 78.94 86 AS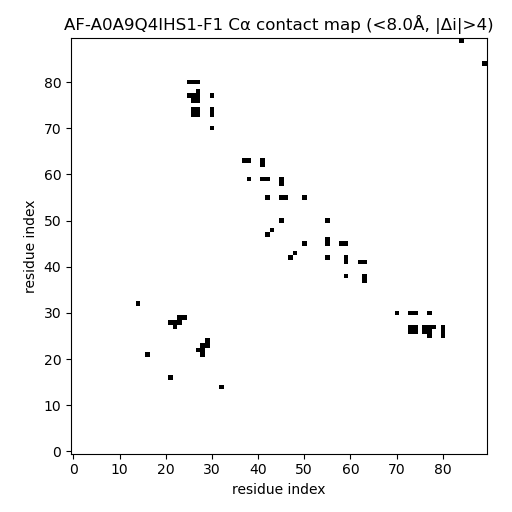P A O 1
ATOM 642 N N . ARG A 1 87 ? -10.940 -9.287 18.446 1.00 74.00 87 ARG A N 1
ATOM 643 C CA . ARG A 1 87 ? -11.401 -9.453 19.840 1.00 74.00 87 ARG A CA 1
ATOM 644 C C . ARG A 1 87 ? -12.601 -8.586 20.204 1.00 74.00 87 ARG A C 1
ATOM 646 O O . ARG A 1 87 ? -13.368 -8.963 21.086 1.00 74.00 87 ARG A O 1
ATOM 653 N N . LEU A 1 88 ? -12.720 -7.412 19.591 1.00 78.75 88 LEU A N 1
ATOM 654 C CA . LEU A 1 88 ? -13.840 -6.497 19.802 1.00 78.75 88 LEU A CA 1
ATOM 655 C C . LEU A 1 88 ? -15.075 -6.890 18.976 1.00 78.75 88 LEU A C 1
ATOM 657 O O . LEU A 1 88 ? -16.146 -6.332 19.208 1.00 78.75 88 LEU A O 1
ATOM 661 N N . GLY A 1 89 ? -14.945 -7.861 18.066 1.00 65.88 89 GLY A N 1
ATOM 662 C CA . GLY A 1 89 ? -16.029 -8.330 17.205 1.00 65.88 89 GLY A CA 1
ATOM 663 C C . GLY A 1 89 ? -16.427 -7.323 16.124 1.00 65.88 89 GLY A C 1
ATOM 664 O O . GLY A 1 89 ? -17.591 -7.314 15.721 1.00 65.88 89 GLY A O 1
ATOM 665 N N . VAL A 1 90 ? -15.489 -6.465 15.698 1.00 51.91 90 VAL A N 1
ATOM 666 C CA . VAL A 1 90 ? -15.684 -5.417 14.676 1.00 51.91 90 VAL A CA 1
ATOM 667 C C . VAL A 1 90 ? -14.854 -5.716 13.434 1.00 51.91 90 VAL A C 1
ATOM 669 O O . VAL A 1 90 ? -13.634 -5.946 13.583 1.00 51.91 90 VAL A O 1
#

Organism: NCBI:txid1288393

Sequence (90 aa):
MKLSRIAIATATAGAPAESDRAYSGSSWGLYSFLMTNLMNGLDQINGGADRHPTEKFGGVMLSALPLAILLFPLQMIAEAEVRLLDRLGV

Solvent-accessible surface area (backbone atoms only — not comparable to full-atom values): 5517 Å² total; per-residue (Å²): 139,82,86,74,79,81,74,82,70,76,85,79,71,79,74,84,92,80,52,105,74,66,44,86,84,38,51,48,40,51,43,52,53,50,52,52,55,47,52,55,50,40,41,47,75,48,43,41,92,85,40,60,70,80,75,26,46,64,55,36,55,63,64,42,48,69,53,51,60,70,43,43,65,43,48,53,51,19,54,49,50,54,56,50,31,60,74,70,73,99

pLDDT: mean 71.75, std 17.73, range [36.38, 88.25]